Protein AF-A0A960JJL1-F1 (afdb_monomer_lite)

Secondary structure (DSSP, 8-state):
--SSB-SS-TTPPPPHHHHHHHHHHHHHHHHHHHHHIIIIIHHHHHHHHHH-TTS-HHHHHHHHIIIII---TT-TTTT-B-TT----SGGGG---

Sequence (96 aa):
EDFIRLKTGANEKLTDEQFAKLIVNLKKYVAIDTVQNEYLFHAKIYRWLLEDSDRGVDEFNDAVYDKLFLTPGTDKWLGLYSPDIYSAIENNGVVK

Foldseek 3Di:
DPQWDDLPPLPDDDDPVLVVLLVVVAVVVVVVVVVCCVPPVVVVLVVVCVVCVPDDPVVSVQCCCCPVVVNHPPDPCQQIDGSSYDCVDVSSPDDD

Structure (mmCIF, N/CA/C/O backbone):
data_AF-A0A960JJL1-F1
#
_entry.id   AF-A0A960JJL1-F1
#
loop_
_atom_site.group_PDB
_atom_site.id
_atom_site.type_symbol
_atom_site.label_atom_id
_atom_site.label_alt_id
_atom_site.label_comp_id
_atom_site.label_asym_id
_atom_site.label_entity_id
_atom_site.label_seq_id
_atom_site.pdbx_PDB_ins_code
_atom_site.Cartn_x
_atom_site.Cartn_y
_atom_site.Cartn_z
_atom_site.occupancy
_atom_site.B_iso_or_equiv
_atom_site.auth_seq_id
_atom_site.auth_comp_id
_atom_site.auth_asym_id
_atom_site.auth_atom_id
_atom_site.pdbx_PDB_model_num
ATOM 1 N N . GLU A 1 1 ? -10.402 -17.220 19.201 1.00 38.81 1 GLU A N 1
ATOM 2 C CA . GLU A 1 1 ? -10.349 -17.920 17.905 1.00 38.81 1 GLU A CA 1
ATOM 3 C C . GLU A 1 1 ? -11.125 -17.199 16.789 1.00 38.81 1 GLU A C 1
ATOM 5 O O . GLU A 1 1 ? -11.520 -17.840 15.833 1.00 38.81 1 GLU A O 1
ATOM 10 N N . ASP A 1 2 ? -11.232 -15.861 16.810 1.00 47.78 2 ASP A N 1
ATOM 11 C CA . ASP A 1 2 ? -11.940 -15.092 15.763 1.00 47.78 2 ASP A CA 1
ATOM 12 C C . ASP A 1 2 ? -10.984 -14.115 15.054 1.00 47.78 2 ASP A C 1
ATOM 14 O O . ASP A 1 2 ? -11.174 -12.900 15.090 1.00 47.78 2 ASP A O 1
ATOM 18 N N . PHE A 1 3 ? -9.895 -14.610 14.463 1.00 53.47 3 PHE A N 1
ATOM 19 C CA . PHE A 1 3 ? -8.898 -13.732 13.824 1.00 53.47 3 PHE A CA 1
ATOM 20 C C . PHE A 1 3 ? -9.366 -13.152 12.480 1.00 53.47 3 PHE A C 1
ATOM 22 O O . PHE A 1 3 ? -8.825 -12.147 12.024 1.00 53.47 3 PHE A O 1
ATOM 29 N N . ILE A 1 4 ? -10.367 -13.772 11.850 1.00 56.12 4 ILE A N 1
ATOM 30 C CA . ILE A 1 4 ? -10.878 -13.416 10.524 1.00 56.12 4 ILE A CA 1
ATOM 31 C C . ILE A 1 4 ? -12.399 -13.577 10.562 1.00 56.12 4 ILE A C 1
ATOM 33 O O . ILE A 1 4 ? -12.896 -14.663 10.859 1.00 56.12 4 ILE A O 1
ATOM 37 N N . ARG A 1 5 ? -13.148 -12.502 10.293 1.00 56.72 5 ARG A N 1
ATOM 38 C CA . ARG A 1 5 ? -14.620 -12.517 10.292 1.00 56.72 5 ARG A CA 1
ATOM 39 C C . ARG A 1 5 ? -15.159 -12.380 8.875 1.00 56.72 5 ARG A C 1
ATOM 41 O O . ARG A 1 5 ? -14.702 -11.536 8.107 1.00 56.72 5 ARG A O 1
ATOM 48 N N . LEU A 1 6 ? -16.171 -13.187 8.553 1.00 51.59 6 LEU A N 1
ATOM 49 C CA . LEU A 1 6 ? -17.019 -12.945 7.389 1.00 51.59 6 LEU A CA 1
ATOM 50 C C . LEU A 1 6 ? -17.838 -11.669 7.611 1.00 51.59 6 LEU A C 1
ATOM 52 O O . LEU A 1 6 ? -18.274 -11.345 8.716 1.00 51.59 6 LEU A O 1
ATOM 56 N N . LYS A 1 7 ? -18.007 -10.927 6.525 1.00 58.91 7 LYS A N 1
ATOM 57 C CA . LYS A 1 7 ? -18.400 -9.523 6.482 1.00 58.91 7 LYS A CA 1
ATOM 58 C C . LYS A 1 7 ? -19.909 -9.296 6.618 1.00 58.91 7 LYS A C 1
ATOM 60 O O . LYS A 1 7 ? -20.542 -8.661 5.784 1.00 58.91 7 LYS A O 1
ATOM 65 N N . THR A 1 8 ? -20.505 -9.825 7.676 1.00 50.12 8 THR A N 1
ATOM 66 C CA . THR A 1 8 ? -21.933 -9.641 7.982 1.00 50.12 8 THR A CA 1
ATOM 67 C C . THR A 1 8 ? -22.194 -8.543 9.022 1.00 50.12 8 THR A C 1
ATOM 69 O O . THR A 1 8 ? -23.344 -8.164 9.210 1.00 50.12 8 THR A O 1
ATOM 72 N N . GLY A 1 9 ? -21.151 -7.979 9.653 1.00 49.75 9 GLY A N 1
ATOM 73 C CA . GLY A 1 9 ? -21.266 -7.047 10.792 1.00 49.75 9 GLY A CA 1
ATOM 74 C C . GLY A 1 9 ? -20.833 -5.591 10.559 1.00 49.75 9 GLY A C 1
ATOM 75 O O . GLY A 1 9 ? -20.670 -4.858 11.526 1.00 49.75 9 GLY A O 1
ATOM 76 N N . ALA A 1 10 ? -20.636 -5.139 9.314 1.00 52.25 10 ALA A N 1
ATOM 77 C CA . ALA A 1 10 ? -20.049 -3.820 9.003 1.00 52.25 10 ALA A CA 1
ATOM 78 C C . ALA A 1 10 ? -20.854 -2.581 9.480 1.00 52.25 10 ALA A C 1
ATOM 80 O O . ALA A 1 10 ? -20.407 -1.459 9.270 1.00 52.25 10 ALA A O 1
ATOM 81 N N . ASN A 1 11 ? -22.017 -2.765 10.114 1.00 51.56 11 ASN A N 1
ATOM 82 C CA . ASN A 1 11 ? -22.898 -1.691 10.596 1.00 51.56 11 ASN A CA 1
ATOM 83 C C . ASN A 1 11 ? -22.928 -1.532 12.127 1.00 51.56 11 ASN A C 1
ATOM 85 O O . ASN A 1 11 ? -23.742 -0.768 12.647 1.00 51.56 11 ASN A O 1
ATOM 89 N N . GLU A 1 12 ? -22.078 -2.241 12.869 1.00 66.06 12 GLU A N 1
ATOM 90 C CA . GLU A 1 12 ? -22.020 -2.091 14.323 1.00 66.06 12 GLU A CA 1
ATOM 91 C C . GLU A 1 12 ? -21.182 -0.856 14.693 1.00 66.06 12 GLU A C 1
ATOM 93 O O . GLU A 1 12 ? -20.029 -0.720 14.278 1.00 66.06 12 GLU A O 1
ATOM 98 N N . LYS A 1 13 ? -21.775 0.092 15.433 1.00 72.25 13 LYS A N 1
ATOM 99 C CA . LYS A 1 13 ? -21.058 1.288 15.898 1.00 72.25 13 LYS 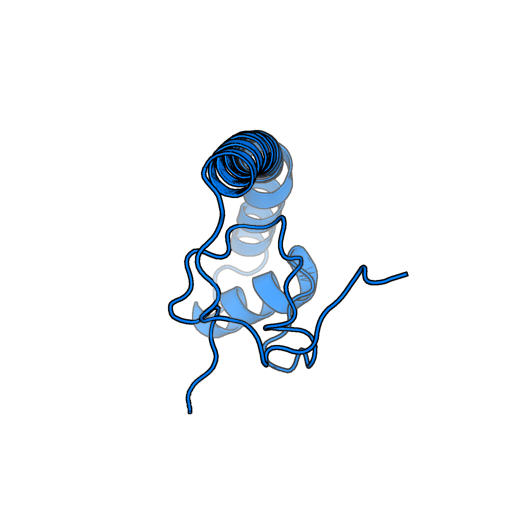A CA 1
ATOM 100 C C . LYS A 1 13 ? -19.945 0.866 16.858 1.00 72.25 13 LYS A C 1
ATOM 102 O O . LYS A 1 13 ? -20.225 0.233 17.871 1.00 72.25 13 LYS A O 1
ATOM 107 N N . LEU A 1 14 ? -18.709 1.258 16.550 1.00 78.44 14 LEU A N 1
ATOM 108 C CA . LEU A 1 14 ? -17.568 1.087 17.451 1.00 78.44 14 LEU A CA 1
ATOM 109 C C . LEU A 1 14 ? -17.789 1.889 18.740 1.00 78.44 14 LEU A C 1
ATOM 111 O O . LEU A 1 14 ? -18.307 3.006 18.689 1.00 78.44 14 LEU A O 1
ATOM 115 N N . THR A 1 15 ? -17.362 1.342 19.878 1.00 88.38 15 THR A N 1
ATOM 116 C CA . THR A 1 15 ? -17.236 2.129 21.113 1.00 88.38 15 THR A CA 1
ATOM 117 C C . THR A 1 15 ? -16.077 3.121 21.000 1.00 88.38 15 THR A C 1
ATOM 119 O O . THR A 1 15 ? -15.178 2.952 20.168 1.00 88.38 15 THR A O 1
ATOM 122 N N . ASP A 1 16 ? -16.056 4.136 21.864 1.00 88.69 16 ASP A N 1
ATOM 123 C CA . ASP A 1 16 ? -14.979 5.132 21.891 1.00 88.69 16 ASP A CA 1
ATOM 124 C C . ASP A 1 16 ? -13.605 4.482 22.136 1.00 88.69 16 ASP A C 1
ATOM 126 O O . ASP A 1 16 ? -12.619 4.851 21.493 1.00 88.69 16 ASP A O 1
ATOM 130 N N . GLU A 1 17 ? -13.525 3.456 22.995 1.00 89.50 17 GLU A N 1
ATOM 131 C CA . GLU A 1 17 ? -12.276 2.719 23.228 1.00 89.50 17 GLU A CA 1
ATOM 132 C C . GLU A 1 17 ? -11.833 1.924 21.994 1.00 89.50 17 GLU A C 1
ATOM 134 O O . GLU A 1 17 ? -10.644 1.909 21.656 1.00 89.50 17 GLU A O 1
ATOM 139 N N . GLN A 1 18 ? -12.773 1.271 21.303 1.00 85.25 18 GLN A N 1
ATOM 140 C CA . GLN A 1 18 ? -12.484 0.528 20.073 1.00 85.25 18 GLN A CA 1
ATOM 141 C C . GLN 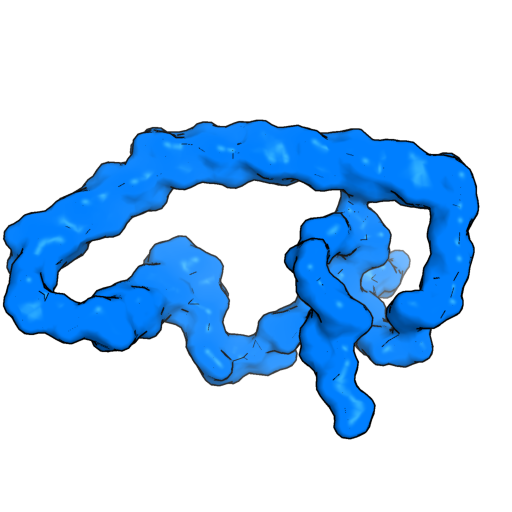A 1 18 ? -11.998 1.469 18.968 1.00 85.25 18 GLN A C 1
ATOM 143 O O . GLN A 1 18 ? -11.017 1.166 18.286 1.00 85.25 18 GLN A O 1
ATOM 148 N N . PHE A 1 19 ? -12.633 2.635 18.831 1.00 85.75 19 PHE 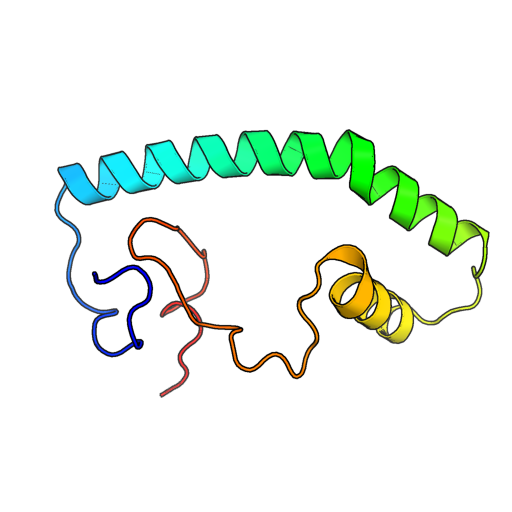A N 1
ATOM 149 C CA . PHE A 1 19 ? -12.220 3.660 17.881 1.00 85.75 19 PHE A CA 1
ATOM 150 C C . PHE A 1 19 ? -10.826 4.212 18.209 1.00 85.75 19 PHE A C 1
ATOM 152 O O . PHE A 1 19 ? -9.965 4.282 17.331 1.00 85.75 19 PHE A O 1
ATOM 159 N N . ALA A 1 20 ? -10.547 4.533 19.475 1.00 90.38 20 ALA A N 1
ATOM 160 C CA . ALA A 1 20 ? -9.226 5.001 19.891 1.00 90.38 20 ALA A CA 1
ATOM 161 C C . ALA A 1 20 ? -8.126 3.968 19.582 1.00 90.38 20 ALA A C 1
ATOM 163 O O . ALA A 1 20 ? -7.076 4.320 19.034 1.00 90.38 20 ALA A O 1
ATOM 164 N N . LYS A 1 21 ? -8.384 2.684 19.864 1.00 89.38 21 LYS A N 1
ATOM 165 C CA . LYS A 1 21 ? -7.470 1.577 19.540 1.00 89.38 21 LYS A CA 1
ATOM 166 C C . LYS A 1 21 ? -7.232 1.459 18.030 1.00 89.38 21 LYS A C 1
ATOM 168 O O . LYS A 1 21 ? -6.083 1.323 17.607 1.00 89.38 21 LYS A O 1
ATOM 173 N N . LEU A 1 22 ? -8.287 1.569 17.220 1.00 87.69 22 LEU A N 1
ATOM 174 C CA . LEU A 1 22 ? -8.203 1.549 15.757 1.00 87.69 22 LEU A CA 1
ATOM 175 C C . LEU A 1 22 ? -7.285 2.661 15.228 1.00 87.69 22 LEU A C 1
ATOM 177 O O . LEU A 1 22 ? -6.422 2.401 14.392 1.00 87.69 22 LEU A O 1
ATOM 181 N N . ILE A 1 23 ? -7.413 3.883 15.755 1.00 91.38 23 ILE A N 1
ATOM 182 C CA . ILE A 1 23 ? -6.570 5.020 15.356 1.00 91.38 23 ILE A CA 1
ATOM 183 C C . ILE A 1 23 ? -5.100 4.804 15.735 1.00 91.38 23 ILE A C 1
ATOM 185 O O . ILE A 1 23 ? -4.207 5.136 14.951 1.00 91.38 23 ILE A O 1
ATOM 189 N N . VAL A 1 24 ? -4.820 4.241 16.914 1.00 94.12 24 VAL A N 1
ATOM 190 C CA . VAL A 1 24 ? -3.445 3.899 17.323 1.00 94.12 24 VAL A CA 1
ATOM 191 C C . VAL A 1 24 ? -2.835 2.869 16.370 1.00 94.12 24 VAL A C 1
ATOM 193 O O . VAL A 1 24 ? -1.706 3.053 15.909 1.00 94.12 24 VAL A O 1
ATOM 196 N N . ASN A 1 25 ? -3.589 1.823 16.027 1.00 91.12 25 ASN A N 1
ATOM 197 C CA . ASN A 1 25 ? -3.146 0.799 15.084 1.00 91.12 25 ASN A CA 1
ATOM 198 C C . ASN A 1 25 ? -2.911 1.370 13.684 1.00 91.12 25 ASN A C 1
ATOM 200 O O . ASN A 1 25 ? -1.862 1.114 13.098 1.00 91.12 25 ASN A O 1
ATOM 204 N N . LEU A 1 26 ? -3.834 2.191 13.176 1.00 92.00 26 LEU A N 1
ATOM 205 C CA . LEU A 1 26 ? -3.691 2.851 11.879 1.00 92.00 26 LEU A CA 1
ATOM 206 C C . LEU A 1 26 ? -2.384 3.647 11.806 1.00 92.00 26 LEU A C 1
ATOM 208 O O . LEU A 1 26 ? -1.605 3.462 10.877 1.00 92.00 26 LEU A O 1
ATOM 212 N N . LYS A 1 27 ? -2.101 4.486 12.811 1.00 95.12 27 LYS A N 1
ATOM 213 C CA . LYS A 1 27 ? -0.855 5.270 12.860 1.00 95.12 27 LYS A CA 1
ATOM 214 C C . LYS A 1 27 ? 0.385 4.380 12.833 1.00 95.12 27 LYS A C 1
ATOM 216 O O . LYS A 1 27 ? 1.353 4.700 12.147 1.00 95.12 27 LYS A O 1
ATOM 221 N N . LYS A 1 28 ? 0.356 3.267 13.573 1.00 94.88 28 LYS A N 1
ATOM 222 C CA . LYS A 1 28 ? 1.452 2.294 13.597 1.00 94.88 28 LYS A CA 1
ATOM 223 C C . LYS A 1 28 ? 1.674 1.669 12.219 1.00 94.88 28 LYS A C 1
ATOM 225 O O . LYS A 1 28 ? 2.817 1.624 11.775 1.00 94.88 28 LYS A O 1
ATOM 230 N N . TYR A 1 29 ? 0.615 1.200 11.561 1.00 92.06 29 TYR A N 1
ATOM 231 C CA . TYR A 1 29 ? 0.723 0.580 10.239 1.00 92.06 29 TYR A CA 1
ATOM 232 C C . TYR A 1 29 ? 1.193 1.581 9.187 1.00 92.06 29 TYR A C 1
ATOM 234 O O . TYR A 1 29 ? 2.183 1.310 8.526 1.00 92.06 29 TYR A O 1
ATOM 242 N N . VAL A 1 30 ? 0.628 2.793 9.152 1.00 93.62 30 VAL A N 1
ATOM 243 C CA . VAL A 1 30 ? 1.084 3.860 8.241 1.00 93.62 30 VAL A CA 1
ATOM 244 C C . VAL A 1 30 ? 2.577 4.148 8.408 1.00 93.62 30 VAL A C 1
ATOM 246 O O . VAL A 1 30 ? 3.286 4.294 7.415 1.00 93.62 30 VAL A O 1
ATOM 249 N N . ALA A 1 31 ? 3.081 4.214 9.644 1.00 96.19 31 ALA A N 1
ATOM 250 C CA . ALA A 1 31 ? 4.503 4.444 9.885 1.00 96.19 31 ALA A CA 1
ATOM 251 C C . ALA A 1 31 ? 5.380 3.296 9.353 1.00 96.19 31 ALA A C 1
ATOM 253 O O . ALA A 1 31 ? 6.408 3.554 8.730 1.00 96.19 31 ALA A O 1
ATOM 254 N N . ILE A 1 32 ? 4.973 2.041 9.570 1.00 95.50 32 ILE A N 1
ATOM 255 C CA . ILE A 1 32 ? 5.698 0.859 9.076 1.00 95.50 32 ILE A CA 1
ATOM 256 C C . ILE A 1 32 ? 5.664 0.811 7.546 1.00 95.50 32 ILE A C 1
ATOM 258 O O . ILE A 1 32 ? 6.714 0.664 6.921 1.00 95.50 32 ILE A O 1
ATOM 262 N N . ASP A 1 33 ? 4.485 0.990 6.956 1.00 93.31 33 ASP A N 1
ATOM 263 C CA . ASP A 1 33 ? 4.275 0.934 5.511 1.00 93.31 33 ASP A CA 1
ATOM 264 C C . ASP A 1 33 ? 5.054 2.048 4.812 1.00 93.31 33 ASP A C 1
ATOM 266 O O . ASP A 1 33 ? 5.688 1.807 3.793 1.00 93.31 33 ASP A O 1
ATOM 270 N N . THR A 1 34 ? 5.116 3.248 5.400 1.00 96.06 34 THR A N 1
ATOM 271 C CA . THR A 1 34 ? 5.930 4.354 4.865 1.00 96.06 34 THR A CA 1
ATOM 272 C C . THR A 1 34 ? 7.406 3.964 4.780 1.00 96.06 34 THR A C 1
ATOM 274 O O . THR A 1 34 ? 8.044 4.177 3.752 1.00 96.06 34 THR A O 1
ATOM 277 N N . VAL A 1 35 ? 7.961 3.346 5.828 1.00 97.00 35 VAL A N 1
ATOM 278 C CA . VAL A 1 35 ? 9.361 2.892 5.817 1.00 97.00 35 VAL A CA 1
ATOM 279 C C . VAL A 1 35 ? 9.569 1.796 4.767 1.00 97.00 35 VAL A C 1
ATOM 281 O O . VAL A 1 35 ? 10.551 1.828 4.028 1.00 97.00 35 VAL A O 1
ATOM 284 N N . GLN A 1 36 ? 8.652 0.834 4.658 1.00 95.44 36 GLN A N 1
ATOM 285 C CA . GLN A 1 36 ? 8.755 -0.219 3.644 1.00 95.44 36 GLN A CA 1
ATOM 286 C C . GLN A 1 36 ? 8.659 0.338 2.219 1.00 95.44 36 GLN A C 1
ATOM 288 O O . GLN A 1 36 ? 9.449 -0.058 1.358 1.00 95.44 36 GLN A O 1
ATOM 293 N N . ASN A 1 37 ? 7.753 1.287 1.987 1.00 94.94 37 ASN A N 1
ATOM 294 C CA . ASN A 1 37 ? 7.585 1.952 0.701 1.00 94.94 37 ASN A CA 1
ATOM 295 C C . ASN A 1 37 ? 8.889 2.628 0.272 1.00 94.94 37 ASN A C 1
ATOM 297 O O . ASN A 1 37 ? 9.406 2.323 -0.803 1.00 94.94 37 ASN A O 1
ATOM 301 N N . GLU A 1 38 ? 9.462 3.463 1.141 1.00 96.25 38 GLU A N 1
ATOM 302 C CA . GLU A 1 38 ? 10.657 4.245 0.818 1.00 96.25 38 GLU A CA 1
ATOM 303 C C . GLU A 1 38 ? 11.906 3.386 0.615 1.00 96.25 38 GLU A C 1
ATOM 305 O O . GLU A 1 38 ? 12.668 3.602 -0.329 1.00 96.25 38 GLU A O 1
ATOM 310 N N . TYR A 1 39 ? 12.127 2.393 1.478 1.00 95.00 39 TYR A N 1
ATOM 311 C CA . TYR A 1 39 ? 13.400 1.670 1.492 1.00 95.00 39 TYR A CA 1
ATOM 312 C C . TYR A 1 39 ? 13.383 0.348 0.724 1.00 95.00 39 TYR A C 1
ATOM 314 O O . TYR A 1 39 ? 14.448 -0.124 0.324 1.00 95.00 39 TYR A O 1
ATOM 322 N N . LEU A 1 40 ? 12.216 -0.266 0.511 1.00 94.19 40 LEU A N 1
ATOM 323 C CA . LEU A 1 40 ? 12.112 -1.575 -0.143 1.00 94.19 40 LEU A CA 1
ATOM 324 C C . LEU A 1 40 ? 11.359 -1.488 -1.468 1.00 94.19 40 LEU A C 1
ATOM 326 O O . LEU A 1 40 ? 11.871 -1.923 -2.504 1.00 94.19 40 LEU A O 1
ATOM 330 N N . PHE A 1 41 ? 10.142 -0.946 -1.452 1.00 96.06 41 PHE A N 1
ATOM 331 C CA . PHE A 1 41 ? 9.245 -1.059 -2.600 1.00 96.06 41 PHE A CA 1
ATOM 332 C C . PHE A 1 41 ? 9.604 -0.086 -3.715 1.00 96.06 41 PHE A C 1
ATOM 334 O O . PHE A 1 41 ? 9.729 -0.529 -4.856 1.00 96.06 41 PHE A O 1
ATOM 341 N N . HIS A 1 42 ? 9.876 1.185 -3.408 1.00 95.81 42 HIS A N 1
ATOM 342 C CA . HIS A 1 42 ? 10.306 2.168 -4.408 1.00 95.81 42 HIS A CA 1
ATOM 343 C C . HIS A 1 42 ? 11.554 1.697 -5.159 1.00 95.81 42 HIS A C 1
ATOM 345 O O . HIS A 1 42 ? 11.567 1.694 -6.387 1.00 95.81 42 HIS A O 1
ATOM 351 N N . ALA A 1 43 ? 12.571 1.203 -4.445 1.00 94.94 43 ALA A N 1
ATOM 352 C CA . ALA A 1 43 ? 13.795 0.698 -5.066 1.00 94.94 43 ALA A CA 1
ATOM 353 C C . ALA A 1 43 ? 13.526 -0.457 -6.050 1.00 94.94 43 ALA A C 1
ATOM 355 O O . ALA A 1 43 ? 14.091 -0.490 -7.146 1.00 94.94 43 ALA A O 1
ATOM 356 N N . LYS A 1 44 ? 12.640 -1.394 -5.689 1.00 95.94 44 LYS A N 1
ATOM 357 C CA . LYS A 1 44 ? 12.266 -2.525 -6.550 1.00 95.94 44 LYS A CA 1
ATOM 358 C C . LYS A 1 44 ? 11.416 -2.087 -7.747 1.00 95.94 44 LYS A C 1
ATOM 360 O O . LYS A 1 44 ? 11.670 -2.550 -8.855 1.00 95.94 44 LYS A O 1
ATOM 365 N N . ILE A 1 45 ? 10.469 -1.172 -7.541 1.00 95.69 45 ILE A N 1
ATOM 366 C CA . ILE A 1 45 ? 9.619 -0.599 -8.596 1.00 95.69 45 ILE A CA 1
ATOM 367 C C . ILE A 1 45 ? 10.471 0.169 -9.611 1.00 95.69 45 ILE A C 1
ATOM 369 O O . ILE A 1 45 ? 10.361 -0.087 -10.807 1.00 95.69 45 ILE A O 1
ATOM 373 N N . TYR A 1 46 ? 11.370 1.050 -9.158 1.00 95.12 46 TYR A N 1
ATOM 374 C CA . TYR A 1 46 ? 12.266 1.788 -10.052 1.00 95.12 46 TYR A CA 1
ATOM 375 C C . TYR A 1 46 ? 13.169 0.860 -10.852 1.00 95.12 46 TYR A C 1
ATOM 377 O O . TYR A 1 46 ? 13.352 1.066 -12.048 1.00 95.12 46 TYR A O 1
ATOM 385 N N . ARG A 1 47 ? 13.694 -0.194 -10.221 1.00 95.25 47 ARG A N 1
ATOM 386 C CA . ARG A 1 47 ? 14.470 -1.204 -10.937 1.00 95.25 47 ARG A CA 1
ATOM 387 C C . ARG A 1 47 ? 13.651 -1.864 -12.050 1.00 95.25 47 ARG A C 1
ATOM 389 O O . ARG A 1 47 ? 14.154 -1.968 -13.160 1.00 95.25 47 ARG A O 1
ATOM 396 N N . TRP A 1 48 ? 12.411 -2.273 -11.781 1.00 95.75 48 TRP A N 1
ATOM 397 C CA . TRP A 1 48 ? 11.551 -2.886 -12.801 1.00 95.75 48 TRP A CA 1
ATOM 398 C C . TRP A 1 48 ? 11.216 -1.927 -13.945 1.00 95.75 48 TRP A C 1
ATOM 400 O O . TRP A 1 48 ? 11.241 -2.346 -15.097 1.00 95.75 48 TRP A O 1
ATOM 410 N N . LEU A 1 49 ? 10.973 -0.647 -13.644 1.00 94.12 49 LEU A N 1
ATOM 411 C CA . LEU A 1 49 ? 10.741 0.384 -14.662 1.00 94.12 49 LEU A CA 1
ATOM 412 C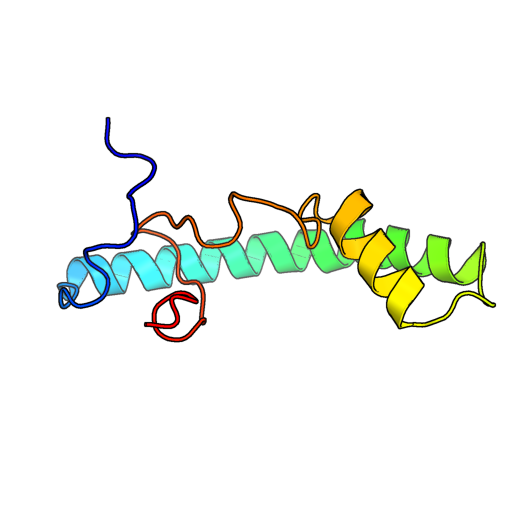 C . LEU A 1 49 ? 11.969 0.625 -15.552 1.00 94.12 49 LEU A C 1
ATOM 414 O O . LEU A 1 49 ? 11.817 0.943 -16.725 1.00 94.12 49 LEU A O 1
ATOM 418 N N . LEU A 1 50 ? 13.181 0.486 -15.006 1.00 94.88 50 LEU A N 1
ATOM 419 C CA . LEU A 1 50 ? 14.424 0.612 -15.774 1.00 94.88 50 LEU A CA 1
ATOM 420 C C . LEU A 1 50 ? 14.748 -0.642 -16.599 1.00 94.88 50 LEU A C 1
ATOM 422 O O . LEU A 1 50 ? 15.359 -0.525 -17.656 1.00 94.88 50 LEU A O 1
ATOM 426 N N . GLU A 1 51 ? 14.390 -1.832 -16.108 1.00 94.75 51 GLU A N 1
ATOM 427 C CA . GLU A 1 51 ? 14.632 -3.108 -16.798 1.00 94.75 51 GLU A CA 1
ATOM 428 C C . GLU A 1 51 ? 13.664 -3.340 -17.974 1.00 94.75 51 GLU A C 1
ATOM 430 O O . GLU A 1 51 ? 14.044 -3.999 -18.941 1.00 94.75 51 GLU A O 1
ATOM 435 N N . ASP A 1 52 ? 12.441 -2.807 -17.904 1.00 91.00 52 ASP A N 1
ATOM 436 C CA . ASP A 1 52 ? 11.382 -2.988 -18.909 1.00 91.00 52 ASP A CA 1
ATOM 437 C C . ASP A 1 52 ? 10.540 -1.705 -19.041 1.00 91.00 52 ASP A C 1
ATOM 439 O O . ASP A 1 52 ? 9.417 -1.612 -18.540 1.00 91.00 52 ASP A O 1
ATOM 443 N N . SER A 1 53 ? 11.118 -0.677 -19.672 1.00 82.75 53 SER A N 1
ATOM 444 C CA . SER A 1 53 ? 10.516 0.662 -19.769 1.00 82.75 53 SER A CA 1
ATOM 445 C C . SER A 1 53 ? 9.364 0.770 -20.768 1.00 82.75 53 SER A C 1
ATOM 447 O O . SER A 1 53 ? 8.609 1.738 -20.718 1.00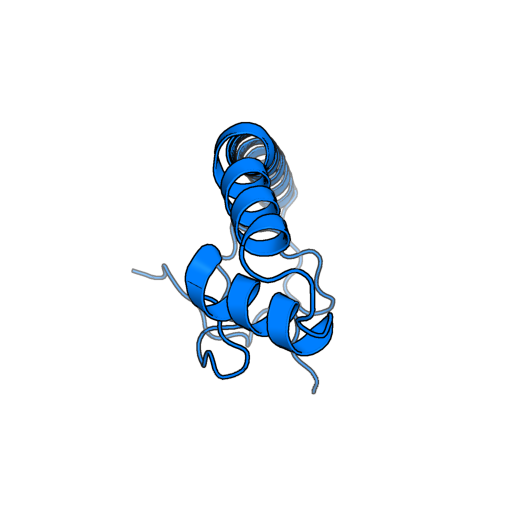 82.75 53 SER A O 1
ATOM 449 N N . ASP A 1 54 ? 9.243 -0.196 -21.680 1.00 88.81 54 ASP A N 1
ATOM 450 C CA . ASP A 1 54 ? 8.235 -0.186 -22.746 1.00 88.81 54 ASP A CA 1
ATOM 451 C C . ASP A 1 54 ? 6.918 -0.853 -22.314 1.00 88.81 54 ASP A C 1
ATOM 453 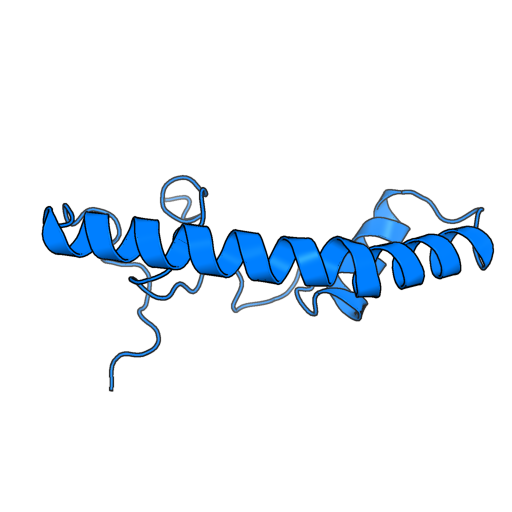O O . ASP A 1 54 ? 5.930 -0.815 -23.053 1.00 88.81 54 ASP A O 1
ATOM 457 N N . ARG A 1 55 ? 6.873 -1.452 -21.113 1.00 90.69 55 ARG A N 1
ATOM 458 C CA . ARG A 1 55 ? 5.658 -2.069 -20.571 1.00 90.69 55 ARG A CA 1
ATOM 459 C C . ARG A 1 55 ? 4.557 -1.028 -20.351 1.00 90.69 55 ARG A C 1
ATOM 461 O O . ARG A 1 55 ? 4.781 0.031 -19.766 1.00 90.69 55 ARG A O 1
ATOM 468 N N . GLY A 1 56 ? 3.332 -1.368 -20.754 1.00 94.38 56 GLY A N 1
ATOM 469 C CA . GLY A 1 56 ? 2.150 -0.550 -20.486 1.00 94.38 56 GLY A CA 1
ATOM 470 C C . GLY A 1 56 ? 1.864 -0.399 -18.986 1.00 94.38 56 GLY A C 1
ATOM 471 O O . GLY A 1 56 ? 2.149 -1.292 -18.189 1.00 94.38 56 GLY A O 1
ATOM 472 N N . VAL A 1 57 ? 1.262 0.728 -18.596 1.00 93.69 57 VAL A N 1
ATOM 473 C CA . VAL A 1 57 ? 0.973 1.042 -17.183 1.00 93.69 57 VAL A CA 1
ATOM 474 C C . VAL A 1 57 ? 0.090 -0.022 -16.527 1.00 93.69 57 VAL A C 1
ATOM 476 O O . VAL A 1 57 ? 0.367 -0.406 -15.394 1.00 93.69 57 VAL A O 1
ATOM 479 N N . ASP A 1 58 ? -0.920 -0.533 -17.235 1.00 94.81 58 ASP A N 1
ATOM 480 C CA . ASP A 1 58 ? -1.840 -1.545 -16.699 1.00 94.81 58 ASP A CA 1
ATOM 481 C C . ASP A 1 58 ? -1.116 -2.872 -16.416 1.00 94.81 58 ASP A C 1
ATOM 483 O O . ASP A 1 58 ? -1.173 -3.394 -15.305 1.00 94.81 58 ASP A O 1
ATOM 487 N N . GLU A 1 59 ? -0.327 -3.365 -17.375 1.00 94.50 59 GLU A N 1
ATOM 488 C CA . GLU A 1 59 ? 0.472 -4.589 -17.214 1.00 94.50 59 GLU A CA 1
ATOM 489 C C . GLU A 1 59 ? 1.549 -4.444 -16.128 1.00 94.50 59 GLU A C 1
ATOM 491 O O . GLU A 1 59 ? 1.897 -5.400 -15.425 1.00 94.50 59 GLU A O 1
ATOM 496 N N . PHE A 1 60 ? 2.117 -3.243 -15.989 1.00 95.69 60 PHE A N 1
ATOM 497 C CA . PHE A 1 60 ? 3.055 -2.944 -14.917 1.00 95.69 60 PHE A CA 1
ATOM 498 C C . PHE A 1 60 ? 2.360 -2.963 -13.554 1.00 95.69 60 PHE A C 1
ATOM 500 O O . PHE A 1 60 ? 2.871 -3.582 -12.618 1.00 95.69 60 PHE A O 1
ATOM 507 N N . ASN A 1 61 ? 1.188 -2.337 -13.454 1.00 94.06 61 ASN A N 1
ATOM 508 C CA . ASN A 1 61 ? 0.387 -2.299 -12.241 1.00 94.06 61 ASN A CA 1
ATOM 509 C C . ASN A 1 61 ? -0.023 -3.710 -11.791 1.00 94.06 61 ASN A C 1
ATOM 511 O O . ASN A 1 61 ? 0.202 -4.058 -10.632 1.00 94.06 61 ASN A O 1
ATOM 515 N N . ASP A 1 62 ? -0.507 -4.552 -12.706 1.00 93.75 62 ASP A N 1
ATOM 516 C CA . ASP A 1 62 ? -0.835 -5.952 -12.412 1.00 93.75 62 ASP A CA 1
ATOM 517 C C . ASP A 1 62 ? 0.382 -6.707 -11.863 1.00 93.75 62 ASP A C 1
ATOM 519 O O . ASP A 1 62 ? 0.304 -7.375 -10.834 1.00 93.75 62 ASP A O 1
ATOM 523 N N . ALA A 1 63 ? 1.559 -6.528 -12.473 1.00 94.12 63 ALA A N 1
ATOM 524 C CA . ALA A 1 63 ? 2.785 -7.149 -11.978 1.00 94.12 63 ALA A CA 1
ATOM 525 C C . ALA A 1 63 ? 3.194 -6.651 -10.578 1.00 94.12 63 ALA A C 1
ATOM 527 O O . ALA A 1 63 ? 3.739 -7.434 -9.794 1.00 94.12 63 ALA A O 1
ATOM 528 N N . VAL A 1 64 ? 2.958 -5.376 -10.251 1.00 94.94 64 VAL A N 1
ATOM 529 C CA . VAL A 1 64 ? 3.199 -4.827 -8.907 1.00 94.94 64 VAL A CA 1
ATOM 530 C C . VAL A 1 64 ? 2.281 -5.501 -7.888 1.00 94.94 64 VAL A C 1
ATOM 532 O O . VAL A 1 64 ? 2.777 -6.039 -6.895 1.00 94.94 64 VAL A O 1
ATOM 535 N N . TYR A 1 65 ? 0.975 -5.547 -8.141 1.00 92.00 65 TYR A N 1
ATOM 536 C CA . TYR A 1 65 ? 0.026 -6.189 -7.228 1.00 92.00 65 TYR A CA 1
ATOM 537 C C . TYR A 1 65 ? 0.292 -7.694 -7.081 1.00 92.00 65 TYR A C 1
ATOM 539 O O . TYR A 1 65 ? 0.418 -8.186 -5.959 1.00 92.00 65 TYR A O 1
ATOM 547 N N . ASP A 1 66 ? 0.518 -8.408 -8.184 1.00 93.38 66 ASP A N 1
ATOM 548 C CA . ASP A 1 66 ? 0.752 -9.855 -8.178 1.00 93.38 66 ASP A CA 1
ATOM 549 C C . ASP A 1 66 ? 2.061 -10.250 -7.481 1.00 93.38 66 ASP A C 1
ATOM 551 O O . ASP A 1 66 ? 2.108 -11.230 -6.736 1.00 93.38 66 ASP A O 1
ATOM 555 N N . LYS A 1 67 ? 3.159 -9.528 -7.749 1.00 93.44 67 LYS A N 1
ATOM 556 C CA . LYS A 1 67 ? 4.520 -9.983 -7.399 1.00 93.44 67 LYS A CA 1
ATOM 557 C C . LYS A 1 67 ? 5.180 -9.191 -6.278 1.00 93.44 67 LYS A C 1
ATOM 559 O O . LYS A 1 67 ? 6.148 -9.682 -5.687 1.00 93.44 67 LYS A O 1
ATOM 564 N N . LEU A 1 68 ? 4.760 -7.950 -6.038 1.00 93.94 68 LEU A N 1
ATOM 565 C CA . LEU A 1 68 ? 5.299 -7.131 -4.953 1.00 93.94 68 LEU A CA 1
ATOM 566 C C . LEU A 1 68 ? 4.386 -7.168 -3.736 1.00 93.94 68 LEU A C 1
ATOM 568 O O . LEU A 1 68 ? 4.866 -7.474 -2.648 1.00 93.94 68 LEU A O 1
ATOM 572 N N . PHE A 1 69 ? 3.097 -6.895 -3.934 1.00 90.38 69 PHE A N 1
ATOM 573 C CA . PHE A 1 69 ? 2.118 -6.865 -2.847 1.00 90.38 69 PHE A CA 1
ATOM 574 C C . PHE A 1 69 ? 1.440 -8.208 -2.586 1.00 90.38 69 PHE A C 1
ATOM 576 O O . PHE A 1 69 ? 0.860 -8.381 -1.518 1.00 90.38 69 PHE A O 1
ATOM 583 N N . LEU A 1 70 ? 1.591 -9.177 -3.497 1.00 90.00 70 LEU A N 1
ATOM 584 C CA . LEU A 1 70 ? 1.005 -10.518 -3.395 1.00 90.00 70 LEU A CA 1
ATOM 585 C C . LEU A 1 70 ? -0.525 -10.484 -3.258 1.00 90.00 70 LEU A C 1
ATOM 587 O O . LEU A 1 70 ? -1.113 -11.333 -2.593 1.00 90.00 70 LEU A O 1
ATOM 591 N N . THR A 1 71 ? -1.156 -9.500 -3.894 1.00 85.81 71 THR A N 1
ATOM 592 C CA . THR A 1 71 ? -2.599 -9.245 -3.870 1.00 85.81 71 THR A CA 1
ATOM 593 C C . THR A 1 71 ? -3.136 -9.208 -5.300 1.00 85.81 71 THR A C 1
ATOM 595 O O . THR A 1 71 ? -3.521 -8.147 -5.797 1.00 85.81 71 THR A O 1
ATOM 598 N N . PRO A 1 72 ? -3.128 -10.355 -6.005 1.00 87.81 72 PRO A N 1
ATOM 599 C CA . PRO A 1 72 ? -3.547 -10.396 -7.396 1.00 87.81 72 PRO A CA 1
ATOM 600 C C . PRO A 1 72 ? -5.012 -9.991 -7.556 1.00 87.81 72 PRO A C 1
ATOM 602 O O . PRO A 1 72 ? -5.831 -10.205 -6.663 1.00 87.81 72 PRO A O 1
ATOM 605 N N . GLY A 1 73 ? -5.396 -9.501 -8.736 1.00 81.94 73 GLY A N 1
ATOM 606 C CA . GLY A 1 73 ? -6.793 -9.125 -9.016 1.00 81.94 73 GLY A CA 1
ATOM 607 C C . GLY A 1 73 ? -7.806 -10.277 -8.873 1.00 81.94 73 GLY A C 1
ATOM 608 O O . GLY A 1 73 ? -9.008 -10.046 -8.772 1.00 81.94 73 GLY A O 1
ATOM 609 N N . THR A 1 74 ? -7.329 -11.525 -8.838 1.00 83.94 74 THR A N 1
ATOM 610 C CA . THR A 1 74 ? -8.131 -12.742 -8.615 1.00 83.94 74 THR A CA 1
ATOM 611 C C . THR A 1 74 ? -8.102 -13.246 -7.167 1.00 83.94 74 THR A C 1
ATOM 613 O O . THR A 1 74 ? -8.623 -14.330 -6.882 1.00 83.94 74 THR A O 1
ATOM 616 N N . ASP A 1 75 ? -7.497 -12.492 -6.246 1.00 79.75 75 ASP A N 1
ATOM 617 C CA . ASP A 1 75 ? -7.387 -12.877 -4.844 1.00 79.75 75 ASP A CA 1
ATOM 618 C C . ASP A 1 75 ? -8.773 -12.973 -4.190 1.00 79.75 75 ASP A C 1
ATOM 620 O O . ASP A 1 75 ? -9.530 -12.008 -4.092 1.00 79.75 75 ASP A O 1
ATOM 624 N N . LYS A 1 76 ? -9.107 -14.172 -3.705 1.00 73.38 76 LYS A N 1
ATOM 625 C CA . LYS A 1 76 ? -10.385 -14.456 -3.038 1.00 73.38 76 LYS A CA 1
ATOM 626 C C . LYS A 1 76 ? -10.457 -13.875 -1.630 1.00 73.38 76 LYS A C 1
ATOM 628 O O . LYS A 1 76 ? -11.525 -13.901 -1.021 1.00 73.38 76 LYS A O 1
ATOM 633 N N . TRP A 1 77 ? -9.322 -13.459 -1.077 1.00 69.19 77 TRP A N 1
ATOM 634 C CA . TRP A 1 77 ? -9.209 -12.926 0.275 1.00 69.19 77 TRP A CA 1
ATOM 635 C C . TRP A 1 77 ? -9.225 -11.396 0.285 1.00 69.19 77 TRP A C 1
ATOM 637 O O . TRP A 1 77 ? -9.345 -10.802 1.360 1.00 69.19 77 TRP A O 1
ATOM 647 N N . LEU A 1 78 ? -9.205 -10.755 -0.892 1.00 65.44 78 LEU A N 1
ATOM 648 C CA . LEU A 1 78 ? -9.451 -9.325 -1.035 1.00 65.44 78 LEU A CA 1
ATOM 649 C C . LEU A 1 78 ? -10.854 -8.998 -0.484 1.00 65.44 78 LEU A C 1
ATOM 651 O O . LEU A 1 78 ? -11.874 -9.419 -1.026 1.00 65.44 78 LEU A O 1
ATOM 655 N N . GLY A 1 79 ? -10.906 -8.282 0.642 1.00 61.12 79 GLY A N 1
ATOM 656 C CA . GLY A 1 79 ? -12.151 -7.934 1.341 1.00 61.12 79 GLY A CA 1
ATOM 657 C C . GLY A 1 79 ? -12.397 -8.676 2.662 1.00 61.12 79 GLY A C 1
ATOM 658 O O . GLY A 1 79 ? -13.348 -8.330 3.373 1.00 61.12 79 GLY A O 1
ATOM 659 N N . LEU A 1 80 ? -11.543 -9.637 3.037 1.00 66.25 80 LEU A N 1
ATOM 660 C CA . LEU A 1 80 ? -11.444 -10.103 4.424 1.00 66.25 80 LEU A CA 1
ATOM 661 C C . LEU A 1 80 ? -10.756 -9.017 5.259 1.00 66.25 80 LEU A C 1
ATOM 663 O O . LEU A 1 80 ? -9.736 -8.469 4.850 1.00 66.25 80 LEU A O 1
ATOM 667 N N . TYR A 1 81 ? -11.302 -8.696 6.432 1.00 66.19 81 TYR A N 1
ATOM 668 C CA . TYR A 1 81 ? -10.714 -7.683 7.306 1.00 66.19 81 TYR A CA 1
ATOM 669 C C . TYR A 1 81 ? -10.645 -8.169 8.751 1.00 66.19 81 TYR A C 1
ATOM 671 O O . TYR A 1 81 ? -11.511 -8.901 9.236 1.00 66.19 81 TYR A O 1
ATOM 679 N N . SER A 1 82 ? -9.596 -7.731 9.443 1.00 72.88 82 SER A N 1
ATOM 680 C CA . SER A 1 82 ? -9.560 -7.771 10.899 1.00 72.88 82 SER A CA 1
ATOM 681 C C . SER A 1 82 ? -10.312 -6.550 11.433 1.00 72.88 82 SER A C 1
ATOM 683 O O . SER A 1 82 ? -10.094 -5.450 10.920 1.00 72.88 82 SER A O 1
ATOM 685 N N . PRO A 1 83 ? -11.158 -6.690 12.469 1.00 69.56 83 PRO A N 1
ATOM 686 C CA . PRO A 1 83 ? -11.868 -5.558 13.070 1.00 69.56 83 PRO A CA 1
ATOM 687 C C . PRO A 1 83 ? -10.929 -4.480 13.637 1.00 69.56 83 PRO A C 1
ATOM 689 O O . PRO A 1 83 ? -11.353 -3.350 13.850 1.00 69.56 83 PRO A O 1
ATOM 692 N N . ASP A 1 84 ? -9.655 -4.813 13.854 1.00 73.56 84 ASP A N 1
ATOM 693 C CA . ASP A 1 84 ? -8.629 -3.896 14.351 1.00 73.56 84 ASP A CA 1
ATOM 694 C C . ASP A 1 84 ? -7.905 -3.107 13.231 1.00 73.56 84 ASP A C 1
ATOM 696 O O . ASP A 1 84 ? -6.973 -2.354 13.533 1.00 73.56 84 ASP A O 1
ATOM 700 N N . ILE A 1 85 ? -8.293 -3.282 11.957 1.00 78.75 85 ILE A N 1
ATOM 701 C CA . ILE A 1 85 ? -7.675 -2.636 10.787 1.00 78.75 85 ILE A CA 1
ATOM 702 C C . ILE A 1 85 ? -8.647 -1.642 10.148 1.00 78.75 85 ILE A C 1
ATOM 704 O O . ILE A 1 85 ? -9.796 -1.962 9.848 1.00 78.75 85 ILE A O 1
ATOM 708 N N . TYR A 1 86 ? -8.154 -0.433 9.886 1.00 82.25 86 TYR A N 1
ATOM 709 C CA . TYR A 1 86 ? -8.881 0.580 9.131 1.00 82.25 86 TYR A CA 1
ATOM 710 C C . TYR A 1 86 ? -8.568 0.433 7.638 1.00 82.25 86 TYR A C 1
ATOM 712 O O . TYR A 1 86 ? -7.434 0.670 7.230 1.00 82.25 86 TYR A O 1
ATOM 720 N N . SER A 1 87 ? -9.556 0.039 6.829 1.00 76.56 87 SER A N 1
ATOM 721 C CA . SER A 1 87 ? -9.358 -0.209 5.389 1.00 76.56 87 SER A CA 1
ATOM 722 C C . SER A 1 87 ? -9.510 1.035 4.506 1.00 76.56 87 SER A C 1
ATOM 724 O O . SER A 1 87 ? -9.080 1.012 3.361 1.00 76.56 87 SER A O 1
ATOM 726 N N . ALA A 1 88 ? -10.151 2.099 5.007 1.00 76.81 88 ALA A N 1
ATOM 727 C CA . ALA A 1 88 ? -10.576 3.273 4.230 1.00 76.81 88 ALA A CA 1
ATOM 728 C C . ALA A 1 88 ? -11.500 2.978 3.024 1.00 76.81 88 ALA A C 1
ATOM 730 O O . ALA A 1 88 ? -11.778 3.880 2.236 1.00 76.81 88 ALA A O 1
ATOM 731 N N . ILE A 1 89 ? -12.012 1.751 2.887 1.00 73.19 89 ILE A N 1
ATOM 732 C CA . ILE A 1 89 ? -12.948 1.379 1.824 1.00 73.19 89 ILE A CA 1
ATOM 733 C C . ILE A 1 89 ? -14.370 1.490 2.374 1.00 73.19 89 ILE A C 1
ATOM 735 O O . ILE A 1 89 ? -14.674 0.960 3.447 1.00 73.19 89 ILE A O 1
ATOM 739 N N . GLU A 1 90 ? -15.261 2.150 1.632 1.00 70.44 90 GLU A N 1
ATOM 740 C CA . GLU A 1 90 ? -16.677 2.230 1.994 1.00 70.44 90 GLU A CA 1
ATOM 741 C C . GLU A 1 90 ? -17.257 0.821 2.176 1.00 70.44 90 GLU A C 1
ATOM 743 O O . GLU A 1 90 ? -17.048 -0.072 1.351 1.00 70.44 90 GLU A O 1
ATOM 748 N N . ASN A 1 91 ? -17.941 0.590 3.301 1.00 66.56 91 ASN A N 1
ATOM 749 C CA . ASN A 1 91 ? -18.432 -0.734 3.695 1.00 66.56 91 ASN A CA 1
ATOM 750 C C . ASN A 1 91 ? -17.343 -1.825 3.630 1.00 66.56 91 ASN A C 1
ATOM 752 O O . ASN A 1 91 ? -17.650 -2.980 3.335 1.00 66.56 91 ASN A O 1
ATOM 756 N N . ASN A 1 92 ? -16.063 -1.477 3.826 1.00 65.88 92 ASN A N 1
ATOM 757 C CA . ASN A 1 92 ? -14.886 -2.328 3.612 1.00 65.88 92 ASN A CA 1
ATOM 758 C C . ASN A 1 92 ? -14.844 -3.011 2.219 1.00 65.88 92 ASN A C 1
ATOM 760 O O . ASN A 1 92 ? -14.269 -4.091 2.094 1.00 65.88 92 ASN A O 1
ATOM 764 N N . GLY A 1 93 ? -15.559 -2.494 1.208 1.00 62.59 93 GLY A N 1
ATOM 765 C CA . GLY A 1 93 ? -15.627 -3.038 -0.161 1.00 62.59 93 GLY A CA 1
ATOM 766 C C . GLY A 1 93 ? -16.727 -4.076 -0.424 1.00 62.59 93 GLY A C 1
ATOM 767 O O . GLY A 1 93 ? -16.527 -4.975 -1.228 1.00 62.59 93 GLY A O 1
ATOM 768 N N . VAL A 1 94 ? -17.853 -4.056 0.309 1.00 61.41 94 VAL A N 1
ATOM 769 C CA . VAL A 1 94 ? -18.994 -4.960 0.036 1.00 61.41 94 VAL A CA 1
ATOM 770 C C . VAL A 1 94 ? -20.001 -4.132 -0.711 1.00 61.41 94 VAL A C 1
ATOM 772 O O . VAL A 1 94 ? -20.547 -3.170 -0.172 1.00 61.41 94 VAL A O 1
ATOM 775 N N . VAL A 1 95 ? -20.204 -4.522 -1.959 1.00 59.16 95 VAL A N 1
ATOM 776 C CA . VAL A 1 95 ? -21.310 -4.055 -2.776 1.00 59.16 95 VAL A CA 1
ATOM 777 C C . VAL A 1 95 ? -22.463 -5.023 -2.521 1.00 59.16 95 VAL A C 1
ATOM 779 O O . VAL A 1 95 ? -22.251 -6.234 -2.458 1.00 59.16 95 VAL A O 1
ATOM 782 N N . LYS A 1 96 ? -23.639 -4.467 -2.243 1.00 54.28 96 LYS A N 1
ATOM 783 C CA . LYS A 1 96 ? -24.844 -5.214 -1.881 1.00 54.28 96 LYS A CA 1
ATOM 784 C C . LYS A 1 96 ? -25.438 -5.949 -3.078 1.00 54.28 96 LYS A C 1
ATOM 786 O O . LYS A 1 96 ? -25.346 -5.389 -4.191 1.00 54.28 96 LYS A O 1
#

pLDDT: mean 81.84, std 15.42, range [38.81, 97.0]

Radius of gyration: 16.92 Å; chains: 1; bounding box: 40×23×46 Å